Protein AF-A0A1A8U5A4-F1 (afdb_monomer)

Radius of gyration: 14.4 Å; Cα contacts (8 Å, |Δi|>4): 79; chains: 1; bounding box: 33×23×39 Å

InterPro domains:
  IPR000210 BTB/POZ domain [PF00651] (2-45)
  IPR011333 SKP1/BTB/POZ domain superfamily [G3DSA:3.30.710.10] (1-45)
  IPR011333 SKP1/BTB/POZ domain superfamily [SSF54695] (1-45)
  IPR011705 BTB/Kelch-associated [PF07707] (51-99)

Structure (mmCIF, N/CA/C/O backbone):
data_AF-A0A1A8U5A4-F1
#
_entry.id   AF-A0A1A8U5A4-F1
#
loop_
_atom_site.group_PDB
_atom_site.id
_atom_site.type_symbol
_atom_site.label_atom_id
_atom_site.label_alt_id
_atom_site.label_comp_id
_atom_site.label_asym_id
_atom_site.label_entity_id
_atom_site.label_seq_id
_atom_site.pdbx_PDB_ins_code
_atom_site.Cartn_x
_atom_site.Cartn_y
_atom_site.Cartn_z
_atom_site.occupancy
_atom_site.B_iso_or_equiv
_atom_site.auth_seq_id
_atom_site.auth_comp_id
_atom_site.auth_asym_id
_atom_site.auth_atom_id
_atom_site.pdbx_PDB_model_num
ATOM 1 N N . GLN A 1 1 ? 0.790 8.147 14.282 1.00 68.94 1 GLN A N 1
ATOM 2 C CA . GLN A 1 1 ? -0.148 8.724 15.300 1.00 68.94 1 GLN A CA 1
ATOM 3 C C . GLN A 1 1 ? -1.605 8.325 15.055 1.00 68.94 1 GLN A C 1
ATOM 5 O O . GLN A 1 1 ? -2.366 8.219 16.009 1.00 68.94 1 GLN A O 1
ATOM 10 N N . LEU A 1 2 ? -1.963 7.996 13.811 1.00 84.88 2 LEU A N 1
ATOM 11 C CA . LEU A 1 2 ? -3.330 7.709 13.369 1.00 84.88 2 LEU A CA 1
ATOM 12 C C . LEU A 1 2 ? -4.053 6.614 14.167 1.00 84.88 2 LEU A C 1
ATOM 14 O O . LEU A 1 2 ? -5.229 6.763 14.480 1.00 84.88 2 LEU A O 1
ATOM 18 N N . ILE A 1 3 ? -3.357 5.533 14.539 1.00 87.38 3 ILE A N 1
ATOM 19 C CA . ILE A 1 3 ? -3.965 4.457 15.339 1.00 87.38 3 ILE A CA 1
ATOM 20 C C . ILE A 1 3 ? -4.324 4.929 16.753 1.00 87.38 3 ILE A C 1
ATOM 22 O O . ILE A 1 3 ? -5.339 4.509 17.304 1.00 87.38 3 ILE A O 1
ATOM 26 N N . LEU A 1 4 ? -3.524 5.824 17.336 1.00 85.00 4 LEU A N 1
ATOM 27 C CA . LEU A 1 4 ? -3.817 6.396 18.647 1.00 85.00 4 LEU A CA 1
ATOM 28 C C . LEU A 1 4 ? -5.052 7.299 18.564 1.00 85.00 4 LEU A C 1
ATOM 30 O O . LEU A 1 4 ? -5.955 7.179 19.387 1.00 85.00 4 LEU A O 1
ATOM 34 N N . ASP A 1 5 ? -5.129 8.136 17.531 1.00 84.31 5 ASP A N 1
ATOM 35 C CA . ASP A 1 5 ? -6.287 9.000 17.296 1.00 84.31 5 ASP A CA 1
ATOM 36 C C . ASP A 1 5 ? -7.557 8.174 17.048 1.00 84.31 5 ASP A C 1
ATOM 38 O O . ASP A 1 5 ? -8.611 8.479 17.609 1.00 84.31 5 ASP A O 1
ATOM 42 N N . TYR A 1 6 ? -7.455 7.071 16.297 1.00 88.00 6 TYR A N 1
ATOM 43 C CA . TYR A 1 6 ? -8.540 6.103 16.145 1.00 88.00 6 TYR A CA 1
ATOM 44 C C . TYR A 1 6 ? -8.958 5.504 17.494 1.00 88.00 6 TYR A C 1
ATOM 46 O O . TYR A 1 6 ? -10.147 5.457 17.795 1.00 88.00 6 TYR A O 1
ATOM 54 N N . ALA A 1 7 ? -8.008 5.101 18.340 1.00 86.69 7 ALA A N 1
ATOM 55 C CA . ALA A 1 7 ? -8.314 4.537 19.654 1.00 86.69 7 ALA A CA 1
ATOM 56 C C . ALA A 1 7 ? -9.055 5.528 20.574 1.00 86.69 7 ALA A C 1
ATOM 58 O O . ALA A 1 7 ? -9.901 5.109 21.364 1.00 86.69 7 ALA A O 1
ATOM 59 N N . TYR A 1 8 ? -8.774 6.832 20.465 1.00 87.56 8 TYR A N 1
ATOM 60 C CA . TYR A 1 8 ? -9.439 7.869 21.263 1.00 87.56 8 TYR A CA 1
ATOM 61 C C . TYR A 1 8 ? -10.768 8.362 20.677 1.00 87.56 8 TYR A C 1
ATOM 63 O O . TYR A 1 8 ? -11.658 8.745 21.435 1.00 87.56 8 TYR A O 1
ATOM 71 N N . THR A 1 9 ? -10.910 8.388 19.350 1.00 89.12 9 THR A N 1
ATOM 72 C CA . THR A 1 9 ? -12.082 8.972 18.665 1.00 89.12 9 THR A CA 1
ATOM 73 C C . THR A 1 9 ? -13.057 7.934 18.113 1.00 89.12 9 THR A C 1
ATOM 75 O O . THR A 1 9 ? -14.195 8.272 17.795 1.00 89.12 9 THR A O 1
ATOM 78 N N . GLY A 1 10 ? -12.620 6.682 17.976 1.00 86.38 10 GLY A N 1
ATOM 79 C CA . GLY A 1 10 ? -13.366 5.596 17.343 1.00 86.38 10 GLY A CA 1
ATOM 80 C C . GLY A 1 10 ? -13.500 5.723 15.823 1.00 86.38 10 GLY A C 1
ATOM 81 O O . GLY A 1 10 ? -14.265 4.973 15.223 1.00 86.38 10 GLY A O 1
ATOM 82 N N . SER A 1 11 ? -12.807 6.672 15.184 1.00 87.38 11 SER A N 1
ATOM 83 C CA . SER A 1 11 ? -12.925 6.903 13.741 1.00 87.38 11 SER A CA 1
ATOM 84 C C . SER A 1 11 ? -11.606 7.348 13.117 1.00 87.38 11 SER A C 1
ATOM 86 O O . SER A 1 11 ? -10.810 8.043 13.739 1.00 87.38 11 SER A O 1
ATOM 88 N N . VAL A 1 12 ? -11.370 6.943 11.871 1.00 91.75 12 VAL A N 1
ATOM 89 C CA . VAL A 1 12 ? -10.236 7.397 11.061 1.00 91.75 12 VAL A CA 1
ATOM 90 C C . VAL A 1 12 ? -10.651 7.397 9.596 1.00 91.75 12 VAL A C 1
ATOM 92 O O . VAL A 1 12 ? -11.395 6.523 9.154 1.00 91.75 12 VAL A O 1
ATOM 95 N N . THR A 1 13 ? -10.202 8.396 8.840 1.00 91.31 13 THR A N 1
ATOM 96 C CA . THR A 1 13 ? -10.433 8.449 7.392 1.00 91.31 13 THR A CA 1
ATOM 97 C C . THR A 1 13 ? -9.227 7.862 6.677 1.00 91.31 13 THR A C 1
ATOM 99 O O . THR A 1 13 ? -8.117 8.367 6.840 1.00 91.31 13 THR A O 1
ATOM 102 N N . VAL A 1 14 ? -9.445 6.815 5.882 1.00 92.62 14 VAL A N 1
ATOM 103 C CA . VAL A 1 14 ? -8.405 6.226 5.031 1.00 92.62 14 VAL A CA 1
ATOM 104 C C . VAL A 1 14 ? -8.234 7.094 3.783 1.00 92.62 14 VAL A C 1
ATOM 106 O O . VAL A 1 14 ? -9.203 7.357 3.069 1.00 92.62 14 VAL A O 1
ATOM 109 N N . THR A 1 15 ? -7.013 7.549 3.520 1.00 92.88 15 THR A N 1
ATOM 110 C CA . THR A 1 15 ? -6.643 8.379 2.366 1.00 92.88 15 THR A CA 1
ATOM 111 C C . THR A 1 15 ? -5.402 7.817 1.681 1.00 92.88 15 THR A C 1
ATOM 113 O O . THR A 1 15 ? -4.659 7.038 2.267 1.00 92.88 15 THR A O 1
ATOM 116 N N . GLU A 1 16 ? -5.139 8.225 0.439 1.00 89.25 16 GLU A N 1
ATOM 117 C CA . GLU A 1 16 ? -3.950 7.776 -0.307 1.00 89.25 16 GLU A CA 1
ATOM 118 C C . GLU A 1 16 ? -2.634 8.158 0.392 1.00 89.25 16 GLU A C 1
ATOM 120 O O . GLU A 1 16 ? -1.661 7.415 0.309 1.00 89.25 16 GLU A O 1
ATOM 125 N N . ASP A 1 17 ? -2.625 9.269 1.132 1.00 90.06 17 ASP A N 1
ATOM 126 C CA . ASP A 1 17 ? -1.442 9.744 1.856 1.00 90.06 17 ASP A CA 1
ATOM 127 C C . ASP A 1 17 ? -1.160 8.940 3.129 1.00 90.06 17 ASP A C 1
ATOM 129 O O . ASP A 1 17 ? -0.013 8.844 3.558 1.00 90.06 17 ASP A O 1
ATOM 133 N N . ASN A 1 18 ? -2.199 8.382 3.759 1.00 92.06 18 ASN A N 1
ATOM 134 C CA . ASN A 1 18 ? -2.079 7.732 5.063 1.00 92.06 18 ASN A CA 1
ATOM 135 C C . ASN A 1 18 ? -2.252 6.211 5.025 1.00 92.06 18 ASN A C 1
ATOM 137 O O . ASN A 1 18 ? -1.949 5.548 6.014 1.00 92.06 18 ASN A O 1
ATOM 141 N N . VAL A 1 19 ? -2.714 5.653 3.903 1.00 93.69 19 VAL A N 1
ATOM 142 C CA . VAL A 1 19 ? -3.117 4.246 3.800 1.00 93.69 19 VAL A CA 1
ATOM 143 C C . VAL A 1 19 ? -1.997 3.274 4.155 1.00 93.69 19 VAL A C 1
ATOM 145 O O . VAL A 1 19 ? -2.280 2.265 4.788 1.00 93.69 19 VAL A O 1
ATOM 148 N N . MET A 1 20 ? -0.740 3.569 3.807 1.00 91.06 20 MET A N 1
ATOM 149 C CA . MET A 1 20 ? 0.391 2.686 4.121 1.00 91.06 20 MET A CA 1
ATOM 150 C C . MET A 1 20 ? 0.702 2.671 5.625 1.00 91.06 20 MET A C 1
ATOM 152 O O . MET A 1 20 ? 0.642 1.605 6.231 1.00 91.06 20 MET A O 1
ATOM 156 N N . GLU A 1 21 ? 0.925 3.837 6.253 1.00 92.19 21 GLU A N 1
ATOM 157 C CA . GLU A 1 21 ? 1.154 3.932 7.714 1.00 92.19 21 GLU A CA 1
ATOM 158 C C . GLU A 1 21 ? -0.037 3.351 8.492 1.00 92.19 21 GLU A C 1
ATOM 160 O O . 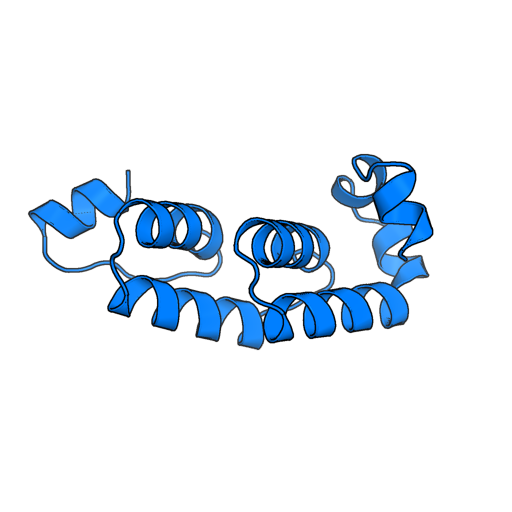GLU A 1 21 ? 0.124 2.649 9.494 1.00 92.19 21 GLU A O 1
ATOM 165 N N . LEU A 1 22 ? -1.256 3.636 8.025 1.00 94.06 22 LEU A N 1
ATOM 166 C CA . LEU A 1 22 ? -2.474 3.177 8.671 1.00 94.06 22 LEU A CA 1
ATOM 167 C C . LEU A 1 22 ? -2.654 1.664 8.537 1.00 94.06 22 LEU A C 1
ATOM 169 O O . LEU A 1 22 ? -3.080 1.036 9.501 1.00 94.06 22 LEU A O 1
ATOM 173 N N . PHE A 1 23 ? -2.325 1.079 7.384 1.00 93.56 23 PHE A N 1
ATOM 174 C CA . PHE A 1 23 ? -2.352 -0.367 7.180 1.00 93.56 23 PHE A CA 1
ATOM 175 C C . PHE A 1 23 ? -1.365 -1.074 8.107 1.00 93.56 23 PHE A C 1
ATOM 177 O O . PHE A 1 23 ? -1.768 -1.968 8.843 1.00 93.56 23 PHE A O 1
ATOM 184 N N . GLU A 1 24 ? -0.102 -0.640 8.129 1.00 92.12 24 GLU A N 1
ATOM 185 C CA . GLU A 1 24 ? 0.931 -1.246 8.979 1.00 92.12 24 GLU A CA 1
ATOM 186 C C . GLU A 1 24 ? 0.552 -1.185 10.460 1.00 92.12 24 GLU A C 1
ATOM 188 O O . GLU A 1 24 ? 0.676 -2.172 11.191 1.00 92.12 24 GLU A O 1
ATOM 193 N N . GLY A 1 25 ? 0.038 -0.033 10.902 1.00 93.19 25 GLY A N 1
ATOM 194 C CA . GLY A 1 25 ? -0.474 0.134 12.253 1.00 93.19 25 GLY A CA 1
ATOM 195 C C . GLY A 1 25 ? -1.687 -0.758 12.527 1.00 93.19 25 GLY A C 1
ATOM 196 O O . GLY A 1 25 ? -1.730 -1.443 13.545 1.00 93.19 25 GLY A O 1
ATOM 197 N N . ALA A 1 26 ? -2.673 -0.782 11.633 1.00 93.31 26 ALA A N 1
ATOM 198 C CA . ALA A 1 26 ? -3.884 -1.573 11.820 1.00 93.31 26 ALA A CA 1
ATOM 199 C C . ALA A 1 26 ? -3.588 -3.078 11.861 1.00 93.31 26 ALA A C 1
ATOM 201 O O . ALA A 1 26 ? -4.149 -3.768 12.709 1.00 93.31 26 ALA A O 1
ATOM 202 N N . GLU A 1 27 ? -2.669 -3.565 11.025 1.00 92.88 27 GLU A N 1
ATOM 203 C CA . GLU A 1 27 ? -2.163 -4.940 11.071 1.00 92.88 27 GLU A CA 1
ATOM 204 C C . GLU A 1 27 ? -1.471 -5.232 12.406 1.00 92.88 27 GLU A C 1
ATOM 206 O O . GLU A 1 27 ? -1.800 -6.212 13.074 1.00 92.88 27 GLU A O 1
ATOM 211 N N . LEU A 1 28 ? -0.564 -4.351 12.847 1.00 92.25 28 LEU A N 1
ATOM 212 C CA . LEU A 1 28 ? 0.173 -4.517 14.104 1.00 92.25 28 LEU A CA 1
ATOM 213 C C . LEU A 1 28 ? -0.756 -4.595 15.326 1.00 92.25 28 LEU A C 1
ATOM 215 O O . LEU A 1 28 ? -0.515 -5.380 16.242 1.00 92.25 28 LEU A O 1
ATOM 219 N N . PHE A 1 29 ? -1.808 -3.776 15.352 1.00 91.06 29 PHE A N 1
ATOM 220 C CA . PHE A 1 29 ? -2.772 -3.718 16.454 1.00 91.06 29 PHE A CA 1
ATOM 221 C C . PHE A 1 29 ? -4.003 -4.620 16.246 1.00 91.06 29 PHE A C 1
ATOM 223 O O . PHE A 1 29 ? -4.872 -4.669 17.116 1.00 91.06 29 PHE A O 1
ATOM 230 N N . GLY A 1 30 ? -4.088 -5.345 15.126 1.00 91.62 30 GLY A N 1
ATOM 231 C CA . GLY A 1 30 ? -5.168 -6.289 14.829 1.00 91.62 30 GLY A CA 1
ATOM 232 C C . GLY A 1 30 ? -6.536 -5.654 14.547 1.00 91.62 30 GLY A C 1
ATOM 233 O O . GLY A 1 30 ? -7.564 -6.285 14.799 1.00 91.62 30 GLY A O 1
ATOM 234 N N . ILE A 1 31 ? -6.585 -4.422 14.031 1.00 93.25 31 ILE A N 1
ATOM 235 C CA . ILE A 1 31 ? -7.830 -3.675 13.783 1.00 93.25 31 ILE A CA 1
ATOM 236 C C . ILE A 1 31 ? -8.377 -4.000 12.386 1.00 93.25 31 ILE A C 1
ATOM 238 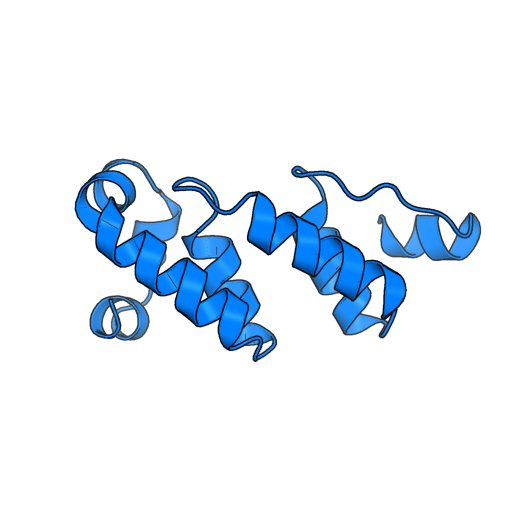O O . ILE A 1 31 ? -8.195 -3.249 11.427 1.00 93.25 31 ILE A O 1
ATOM 242 N N . GLN A 1 32 ? -9.067 -5.135 12.281 1.00 92.50 32 GLN A N 1
ATOM 243 C CA . GLN A 1 32 ? -9.459 -5.739 11.001 1.00 92.50 32 GLN A CA 1
ATOM 244 C C . GLN A 1 32 ? -10.306 -4.832 10.095 1.00 92.50 32 GLN A C 1
ATOM 246 O O . GLN A 1 32 ? -10.080 -4.802 8.889 1.00 92.50 32 GLN A O 1
ATOM 251 N N . ASP A 1 33 ? -11.230 -4.043 10.644 1.00 91.44 33 ASP A N 1
ATOM 252 C CA . ASP A 1 33 ? -12.078 -3.157 9.830 1.00 91.44 33 ASP A CA 1
ATOM 253 C C . ASP A 1 33 ? -11.257 -2.097 9.069 1.00 91.44 33 ASP A C 1
ATOM 255 O O . ASP A 1 33 ? -11.539 -1.775 7.909 1.00 91.44 33 ASP A O 1
ATOM 259 N N . ILE A 1 34 ? -10.195 -1.585 9.702 1.00 94.00 34 ILE A N 1
ATOM 260 C CA . ILE A 1 34 ? -9.272 -0.631 9.079 1.00 94.00 34 ILE A CA 1
ATOM 261 C C . ILE A 1 34 ? -8.391 -1.349 8.061 1.00 94.00 34 ILE A C 1
ATOM 263 O O . ILE A 1 34 ? -8.235 -0.849 6.950 1.00 94.00 34 ILE A O 1
ATOM 267 N N . VAL A 1 35 ? -7.869 -2.532 8.402 1.00 94.44 35 VAL A N 1
ATOM 268 C CA . VAL A 1 35 ? -7.067 -3.360 7.485 1.00 94.44 35 VAL A CA 1
ATOM 269 C C . VAL A 1 35 ? -7.810 -3.586 6.174 1.00 94.44 35 VAL A C 1
ATOM 271 O O . VAL A 1 35 ? -7.265 -3.306 5.109 1.00 94.44 35 VAL A O 1
ATOM 274 N N . GLN A 1 36 ? -9.068 -4.031 6.233 1.00 93.75 36 GLN A N 1
ATOM 275 C CA . GLN A 1 36 ? -9.865 -4.307 5.035 1.00 93.75 36 GLN A CA 1
ATOM 276 C C . GLN A 1 36 ? -10.117 -3.041 4.208 1.00 93.75 36 GLN A C 1
ATOM 278 O O . GLN A 1 36 ? -10.028 -3.062 2.978 1.00 93.75 36 GLN A O 1
ATOM 283 N N . SER A 1 37 ? -10.372 -1.917 4.880 1.00 94.00 37 SER A N 1
ATOM 284 C CA . SER A 1 37 ? -10.562 -0.622 4.222 1.00 94.00 37 SER A CA 1
ATOM 285 C C . SER A 1 37 ? -9.288 -0.155 3.508 1.00 94.00 37 SER A C 1
ATOM 287 O O . SER A 1 37 ? -9.338 0.252 2.345 1.00 94.00 37 SER A O 1
ATOM 289 N N . CYS A 1 38 ? -8.135 -0.265 4.171 1.00 94.81 38 CYS A N 1
ATOM 290 C CA . CYS A 1 38 ? -6.834 0.050 3.593 1.00 94.81 38 CYS A CA 1
ATOM 291 C C . CYS A 1 38 ? -6.495 -0.889 2.430 1.00 94.81 38 CYS A C 1
ATOM 293 O O . CYS A 1 38 ? -6.133 -0.413 1.357 1.00 94.81 38 CYS A O 1
ATOM 295 N N . TYR A 1 39 ? -6.683 -2.201 2.597 1.00 93.50 39 TYR A N 1
ATOM 296 C CA . TYR A 1 39 ? -6.445 -3.206 1.559 1.00 93.50 39 TYR A CA 1
ATOM 297 C C . TYR A 1 39 ? -7.234 -2.904 0.278 1.00 93.50 39 TYR A C 1
ATOM 299 O O . TYR A 1 39 ? -6.672 -2.890 -0.819 1.00 93.50 39 TYR A O 1
ATOM 307 N N . SER A 1 40 ? -8.525 -2.578 0.412 1.00 94.25 40 SER A N 1
ATOM 308 C CA . SER A 1 40 ? -9.367 -2.198 -0.726 1.00 94.25 40 SER A CA 1
ATOM 309 C C . SER A 1 40 ? -8.855 -0.940 -1.433 1.00 94.25 40 SER A C 1
ATOM 311 O O . SER A 1 40 ? -8.864 -0.886 -2.664 1.00 94.25 40 SER A O 1
ATOM 313 N N . LEU A 1 41 ? -8.410 0.073 -0.682 1.00 94.25 41 LEU A N 1
ATOM 314 C CA . LEU A 1 41 ? -7.877 1.299 -1.273 1.00 94.25 41 LEU A CA 1
ATOM 315 C C . LEU A 1 41 ? -6.548 1.035 -1.998 1.00 94.25 41 LEU A C 1
ATOM 317 O O . LEU A 1 41 ? -6.375 1.509 -3.119 1.00 94.25 41 LEU A O 1
ATOM 321 N N . LEU A 1 42 ? -5.645 0.246 -1.403 1.00 94.62 42 LEU A N 1
ATOM 322 C CA . LEU A 1 42 ? -4.361 -0.134 -2.007 1.00 94.62 42 LEU A CA 1
ATOM 323 C C . LEU A 1 42 ? -4.563 -0.880 -3.331 1.00 94.62 42 LEU A C 1
ATOM 325 O O . LEU A 1 42 ? -3.910 -0.557 -4.321 1.00 94.62 42 LEU A O 1
ATOM 329 N N . LEU A 1 43 ? -5.518 -1.815 -3.382 1.00 92.06 43 LEU A N 1
ATOM 330 C CA . LEU A 1 43 ? -5.891 -2.499 -4.622 1.00 92.06 43 LEU A CA 1
ATOM 331 C C . LEU A 1 43 ? -6.441 -1.536 -5.680 1.00 92.06 43 LEU A C 1
ATOM 333 O O . LEU A 1 43 ? -6.085 -1.637 -6.853 1.00 92.06 43 LEU A O 1
ATOM 337 N N . GLN A 1 44 ? -7.323 -0.616 -5.286 1.00 92.88 44 GLN A N 1
ATOM 338 C CA . GLN A 1 44 ? -7.977 0.309 -6.214 1.00 92.88 44 GLN A CA 1
ATOM 339 C C . GLN A 1 44 ? -7.025 1.391 -6.747 1.00 92.88 44 GLN A C 1
ATOM 341 O O . GLN A 1 44 ? -7.225 1.901 -7.850 1.00 92.88 44 GLN A O 1
ATOM 346 N N . LYS A 1 45 ? -6.019 1.774 -5.957 1.00 92.31 45 LYS A N 1
ATOM 347 C CA . LYS A 1 45 ? -5.115 2.901 -6.230 1.00 92.31 45 LYS A CA 1
ATOM 348 C C . LYS A 1 45 ? -3.700 2.473 -6.611 1.00 92.31 45 LYS A C 1
ATOM 350 O O . LYS A 1 45 ? -2.794 3.306 -6.607 1.00 92.31 45 LYS A O 1
ATOM 355 N N . LEU A 1 46 ? -3.507 1.205 -6.968 1.00 92.69 46 LEU A N 1
ATOM 356 C CA . LEU A 1 46 ? -2.243 0.708 -7.500 1.00 92.69 46 LEU A CA 1
ATOM 357 C C . LEU A 1 46 ? -1.835 1.500 -8.755 1.00 92.69 46 LEU A C 1
ATOM 359 O O . LEU A 1 46 ? -2.590 1.599 -9.721 1.00 92.69 46 LEU A O 1
ATOM 363 N N . CYS A 1 47 ? -0.636 2.073 -8.734 1.00 90.44 47 CYS A N 1
ATOM 364 C CA . CYS A 1 47 ? -0.063 2.848 -9.828 1.00 90.44 47 CYS A CA 1
ATOM 365 C C . CYS A 1 47 ? 1.471 2.768 -9.827 1.00 90.44 47 CYS A C 1
ATOM 367 O O . CYS A 1 47 ? 2.095 2.268 -8.891 1.00 90.44 47 CYS A O 1
ATOM 369 N N . SER A 1 48 ? 2.112 3.324 -10.857 1.00 86.88 48 SER A N 1
ATOM 370 C CA . SER A 1 48 ? 3.576 3.290 -11.011 1.00 86.88 48 SER A CA 1
ATOM 371 C C . SER A 1 48 ? 4.347 3.945 -9.861 1.00 86.88 48 SER A C 1
ATOM 373 O O . SER A 1 48 ? 5.496 3.591 -9.623 1.00 86.88 48 SER A O 1
ATOM 375 N N . ARG A 1 49 ? 3.724 4.868 -9.117 1.00 86.25 49 ARG A N 1
ATOM 376 C CA . ARG A 1 49 ? 4.363 5.558 -7.986 1.00 86.25 49 ARG A CA 1
ATOM 377 C C . ARG A 1 49 ? 4.361 4.756 -6.691 1.00 86.25 49 ARG A C 1
ATOM 379 O O . ARG A 1 49 ? 5.233 4.986 -5.871 1.00 86.25 49 ARG A O 1
ATOM 386 N N . ASN A 1 50 ? 3.382 3.873 -6.493 1.00 90.44 50 ASN A N 1
ATOM 387 C CA . ASN A 1 50 ? 3.201 3.146 -5.232 1.00 90.44 50 ASN A CA 1
ATOM 388 C C . ASN A 1 50 ? 3.335 1.623 -5.375 1.00 90.44 50 ASN A C 1
ATOM 390 O O . ASN A 1 50 ? 3.374 0.932 -4.364 1.00 90.44 50 ASN A O 1
ATOM 394 N N . CYS A 1 51 ? 3.431 1.088 -6.596 1.00 92.75 51 CYS A N 1
ATOM 395 C CA . CYS A 1 51 ? 3.473 -0.354 -6.843 1.00 92.75 51 CYS A CA 1
ATOM 396 C C . CYS A 1 51 ? 4.614 -1.086 -6.118 1.00 92.75 51 CYS A C 1
ATOM 398 O O . CYS A 1 51 ? 4.365 -2.155 -5.572 1.00 92.75 51 CYS A O 1
ATOM 400 N N . ILE A 1 52 ? 5.819 -0.506 -6.039 1.00 92.19 52 ILE A N 1
ATOM 401 C CA . ILE A 1 52 ? 6.959 -1.114 -5.329 1.00 92.19 52 ILE A CA 1
ATOM 402 C C . ILE A 1 52 ? 6.692 -1.171 -3.823 1.00 92.19 52 ILE A C 1
ATOM 404 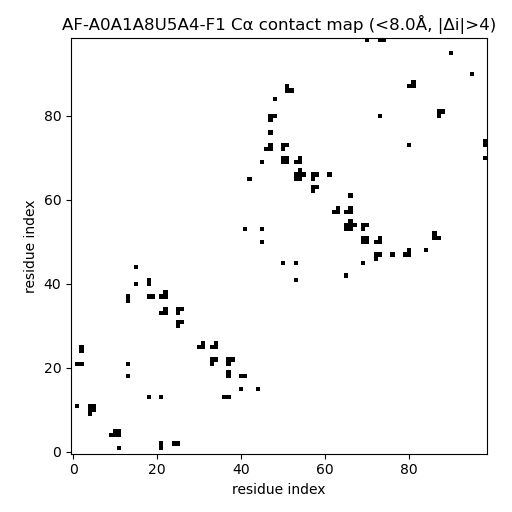O O . ILE A 1 52 ? 6.812 -2.234 -3.216 1.00 92.19 52 ILE A O 1
ATOM 408 N N . SER A 1 53 ? 6.300 -0.045 -3.222 1.00 91.69 53 SER A N 1
ATOM 409 C CA . SER A 1 53 ? 5.929 0.013 -1.804 1.00 91.69 53 SER A CA 1
ATOM 410 C C . SER A 1 53 ? 4.790 -0.953 -1.464 1.00 91.69 53 SER A C 1
ATOM 412 O O . SER A 1 53 ? 4.882 -1.692 -0.487 1.00 91.69 53 SER A O 1
ATOM 414 N N . ILE A 1 54 ? 3.749 -1.014 -2.301 1.00 93.50 54 ILE A N 1
ATOM 415 C CA . ILE A 1 54 ? 2.622 -1.941 -2.129 1.00 93.50 54 ILE A CA 1
ATOM 416 C C . ILE A 1 54 ? 3.080 -3.395 -2.238 1.00 93.50 54 ILE A C 1
ATOM 418 O O . ILE A 1 54 ? 2.649 -4.222 -1.441 1.00 93.50 54 ILE A O 1
ATOM 422 N N . TRP A 1 55 ? 3.953 -3.714 -3.194 1.00 93.69 55 TRP A N 1
ATOM 423 C CA . TRP A 1 55 ? 4.498 -5.058 -3.351 1.00 93.69 55 TRP A CA 1
ATOM 424 C C . TRP A 1 55 ? 5.297 -5.497 -2.119 1.00 93.69 55 TRP A C 1
ATOM 426 O O . TRP A 1 55 ? 5.018 -6.564 -1.576 1.00 93.69 55 TRP A O 1
ATOM 436 N N . LYS A 1 56 ? 6.205 -4.647 -1.619 1.00 91.31 56 LYS A N 1
ATOM 437 C CA . LYS A 1 56 ? 6.990 -4.910 -0.398 1.00 91.31 56 LYS A CA 1
ATOM 438 C C . LYS A 1 56 ? 6.102 -5.110 0.826 1.00 91.31 56 LYS A C 1
ATOM 440 O O . LYS A 1 56 ? 6.306 -6.037 1.603 1.00 91.31 56 LYS A O 1
ATOM 445 N N . LEU A 1 57 ? 5.095 -4.255 0.989 1.00 92.12 57 LEU A N 1
ATOM 446 C CA . LEU A 1 57 ? 4.137 -4.355 2.085 1.00 92.12 57 LEU A CA 1
ATOM 447 C C . LEU A 1 57 ? 3.320 -5.652 1.976 1.00 92.12 57 LEU A C 1
ATOM 449 O O . LEU A 1 57 ? 3.175 -6.386 2.950 1.00 92.12 57 LEU A O 1
ATOM 453 N N . ALA A 1 58 ? 2.838 -5.996 0.784 1.00 92.38 58 ALA A N 1
ATOM 454 C CA . ALA A 1 58 ? 2.097 -7.232 0.568 1.00 92.38 58 ALA A CA 1
ATOM 455 C C . ALA A 1 58 ? 2.956 -8.487 0.805 1.00 92.38 58 ALA A C 1
ATOM 457 O O . ALA A 1 58 ? 2.448 -9.482 1.321 1.00 92.38 58 ALA A O 1
ATOM 458 N N . GLU A 1 59 ? 4.249 -8.440 0.478 1.00 90.94 59 GLU A N 1
ATOM 459 C CA . GLU A 1 59 ? 5.218 -9.486 0.809 1.00 90.94 59 GLU A CA 1
ATOM 460 C C . GLU A 1 59 ? 5.418 -9.610 2.328 1.00 90.94 59 GLU A C 1
ATOM 462 O O . GLU A 1 59 ? 5.284 -10.704 2.874 1.00 90.94 59 GLU A O 1
ATOM 467 N N . GLN A 1 60 ? 5.631 -8.491 3.029 1.00 91.00 60 GLN A N 1
ATOM 468 C CA . GLN A 1 60 ? 5.838 -8.451 4.482 1.00 91.00 60 GLN A CA 1
ATOM 469 C C . GLN A 1 60 ? 4.670 -9.061 5.271 1.00 91.00 60 GLN A C 1
ATOM 471 O O . GLN A 1 60 ? 4.889 -9.789 6.241 1.00 91.00 60 GLN A O 1
ATOM 476 N N . TYR A 1 61 ? 3.434 -8.778 4.859 1.00 90.38 61 TYR A N 1
ATOM 477 C CA . TYR A 1 61 ? 2.225 -9.240 5.549 1.00 90.38 61 TYR A CA 1
ATOM 478 C C . TYR A 1 61 ? 1.568 -10.473 4.893 1.00 90.38 61 TYR A C 1
ATOM 480 O O . TYR A 1 61 ? 0.510 -10.913 5.332 1.00 90.38 61 TYR A O 1
ATOM 488 N N . ASN A 1 62 ? 2.203 -11.084 3.884 1.00 90.56 62 ASN A N 1
ATOM 489 C CA . ASN A 1 62 ? 1.725 -12.279 3.168 1.00 90.56 62 ASN A CA 1
ATOM 490 C C . ASN A 1 62 ? 0.361 -12.128 2.452 1.00 90.56 62 ASN A C 1
ATOM 492 O O . ASN A 1 62 ? -0.389 -13.098 2.310 1.00 90.56 62 ASN A O 1
ATOM 496 N N . TYR A 1 63 ? 0.052 -10.940 1.929 1.00 92.00 63 TYR A N 1
ATOM 497 C CA . TYR A 1 63 ? -1.131 -10.703 1.094 1.00 92.00 63 TYR A CA 1
ATOM 498 C C . TYR A 1 63 ? -0.847 -11.050 -0.372 1.00 92.00 63 TYR A C 1
ATOM 500 O O . TYR A 1 63 ? -0.532 -10.186 -1.191 1.00 92.00 63 TYR A O 1
ATOM 508 N N . THR A 1 64 ? -0.971 -12.333 -0.715 1.00 91.62 64 THR A N 1
ATOM 509 C CA . THR A 1 64 ? -0.574 -12.874 -2.028 1.00 91.62 64 THR A CA 1
ATOM 510 C C . THR A 1 64 ? -1.275 -12.213 -3.213 1.00 91.62 64 THR A C 1
ATOM 512 O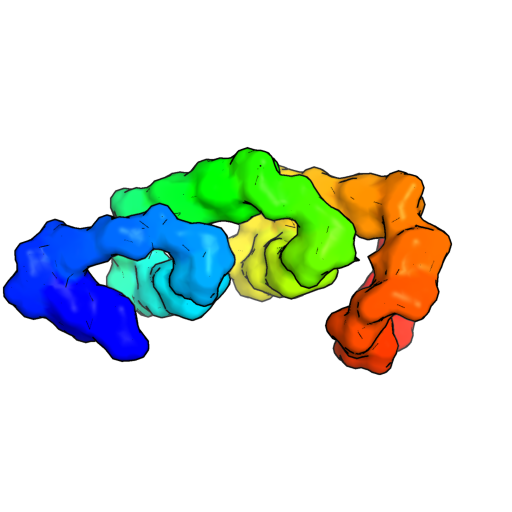 O . THR A 1 64 ? -0.611 -11.868 -4.181 1.00 91.62 64 THR A O 1
ATOM 515 N N . GLU A 1 65 ? -2.584 -11.962 -3.142 1.00 92.75 65 GLU A N 1
ATOM 516 C CA . GLU A 1 65 ? -3.318 -11.324 -4.245 1.00 92.75 65 GLU A CA 1
ATOM 517 C C . GLU A 1 65 ? -2.806 -9.902 -4.533 1.00 92.75 65 GLU A C 1
ATOM 519 O O . GLU A 1 65 ? -2.580 -9.540 -5.690 1.00 92.75 65 GLU A O 1
ATOM 524 N N . LEU A 1 66 ? -2.612 -9.095 -3.485 1.00 92.81 66 LEU A N 1
ATOM 525 C CA . LEU A 1 66 ? -2.099 -7.732 -3.616 1.00 92.81 66 LEU A CA 1
ATOM 526 C C . LEU A 1 66 ? -0.653 -7.735 -4.115 1.00 92.81 66 LEU A C 1
ATOM 528 O O . LEU A 1 66 ? -0.318 -6.954 -5.005 1.00 92.81 66 LEU A O 1
ATOM 532 N N . ARG A 1 67 ? 0.171 -8.654 -3.598 1.00 94.56 67 ARG A N 1
ATOM 533 C CA . ARG A 1 67 ? 1.551 -8.856 -4.043 1.00 94.56 67 ARG A CA 1
ATOM 534 C C . ARG A 1 67 ? 1.594 -9.189 -5.529 1.00 94.56 67 ARG A C 1
ATOM 536 O O . ARG A 1 67 ? 2.294 -8.514 -6.272 1.00 94.56 67 ARG A O 1
ATOM 543 N N . ASP A 1 68 ? 0.833 -10.184 -5.971 1.00 93.81 68 ASP A N 1
ATOM 544 C CA . ASP A 1 68 ? 0.869 -10.667 -7.352 1.00 93.81 68 ASP A CA 1
ATOM 545 C C . ASP A 1 68 ? 0.350 -9.596 -8.326 1.00 93.81 68 ASP A C 1
ATOM 547 O O . ASP A 1 68 ? 0.925 -9.393 -9.394 1.00 93.81 68 ASP A O 1
ATOM 551 N N . LYS A 1 69 ? -0.688 -8.839 -7.943 1.00 94.19 69 LYS A N 1
ATOM 552 C CA . LYS A 1 69 ? -1.175 -7.693 -8.730 1.00 94.19 69 LYS A CA 1
ATOM 553 C C . LYS A 1 69 ? -0.140 -6.576 -8.833 1.00 94.19 69 LYS A C 1
ATOM 555 O O . LYS A 1 69 ? 0.082 -6.062 -9.929 1.00 94.19 69 LYS A O 1
ATOM 560 N N . ALA A 1 70 ? 0.485 -6.201 -7.718 1.00 93.94 70 ALA A N 1
ATOM 561 C CA . ALA A 1 70 ? 1.528 -5.181 -7.706 1.00 93.94 70 ALA A CA 1
ATOM 562 C C . ALA A 1 70 ? 2.740 -5.619 -8.535 1.00 93.94 70 ALA A C 1
ATOM 564 O O . ALA A 1 70 ? 3.248 -4.844 -9.339 1.00 93.94 70 ALA A O 1
ATOM 565 N N . PHE A 1 71 ? 3.129 -6.886 -8.416 1.00 93.38 71 PHE A N 1
ATOM 566 C CA . PHE A 1 71 ? 4.213 -7.487 -9.176 1.00 93.38 71 PHE A CA 1
ATOM 567 C C . PHE A 1 71 ? 3.944 -7.490 -10.686 1.00 93.38 71 PHE A C 1
ATOM 569 O O . PHE A 1 71 ? 4.747 -6.971 -11.456 1.00 93.38 71 PHE A O 1
ATOM 576 N N . LEU A 1 72 ? 2.772 -7.961 -11.123 1.00 93.69 72 LEU A N 1
ATOM 577 C CA . LEU A 1 72 ? 2.376 -7.909 -12.535 1.00 93.69 72 LEU A CA 1
ATOM 578 C C . LEU A 1 72 ? 2.353 -6.476 -13.083 1.00 93.69 72 LEU A C 1
ATOM 580 O O . LEU A 1 72 ? 2.757 -6.245 -14.223 1.00 93.69 72 LEU A O 1
ATOM 584 N N . TYR A 1 73 ? 1.904 -5.511 -12.277 1.00 93.81 73 TYR A N 1
ATOM 585 C CA . TYR A 1 73 ? 1.932 -4.100 -12.654 1.00 93.81 73 TYR A CA 1
ATOM 586 C C . TYR A 1 73 ? 3.370 -3.601 -12.841 1.00 93.81 73 TYR A C 1
ATOM 588 O O . TYR A 1 73 ? 3.655 -2.921 -13.827 1.00 93.81 73 TYR A O 1
ATOM 596 N N . MET A 1 74 ? 4.277 -3.954 -11.922 1.00 91.88 74 MET A N 1
ATOM 597 C CA . MET A 1 74 ? 5.694 -3.601 -12.027 1.00 91.88 74 MET A CA 1
ATOM 598 C C . MET A 1 74 ? 6.321 -4.158 -13.302 1.00 91.88 74 MET A C 1
ATOM 600 O O . MET A 1 74 ? 7.007 -3.415 -13.993 1.00 91.88 74 MET A O 1
ATOM 604 N N . LEU A 1 75 ? 6.033 -5.414 -13.656 1.00 91.44 75 LEU A N 1
ATOM 605 C CA . LEU A 1 75 ? 6.527 -6.024 -14.893 1.00 91.44 75 LEU A CA 1
ATOM 606 C C . LEU A 1 75 ? 6.019 -5.305 -16.143 1.00 91.44 75 LEU A C 1
ATOM 608 O 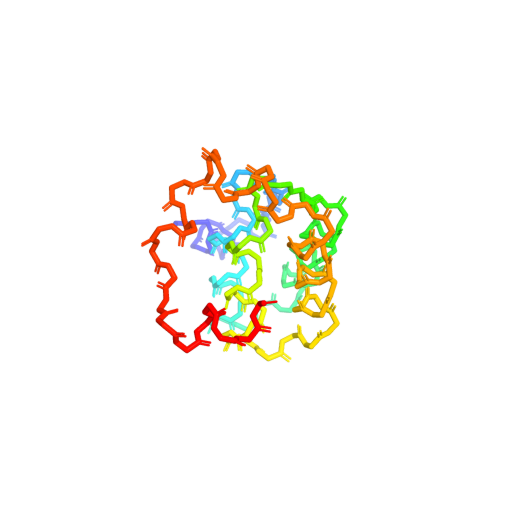O . LEU A 1 75 ? 6.786 -5.023 -17.060 1.00 91.44 75 LEU A O 1
ATOM 612 N N . TYR A 1 76 ? 4.724 -4.987 -16.184 1.00 93.00 76 TYR A N 1
ATOM 613 C CA . TYR A 1 76 ? 4.119 -4.337 -17.347 1.00 93.00 76 TYR A CA 1
ATOM 614 C C . TYR A 1 76 ? 4.637 -2.906 -17.562 1.00 93.00 76 TYR A C 1
ATOM 616 O O . TYR A 1 76 ? 4.698 -2.430 -18.693 1.00 93.00 76 TYR A O 1
ATOM 624 N N . HIS A 1 77 ? 5.028 -2.229 -16.481 1.00 90.44 77 HIS A N 1
ATOM 625 C CA . HIS A 1 77 ? 5.523 -0.851 -16.485 1.00 90.44 77 HIS A CA 1
ATOM 626 C C . HIS A 1 77 ? 7.005 -0.748 -16.099 1.00 90.44 77 HIS A C 1
ATOM 628 O O . HIS A 1 77 ? 7.444 0.295 -15.613 1.00 90.44 77 HIS A O 1
ATOM 634 N N . PHE A 1 78 ? 7.776 -1.820 -16.297 1.00 89.06 78 PHE A N 1
ATOM 635 C CA . PHE A 1 78 ? 9.136 -1.931 -15.770 1.00 89.06 78 PHE A CA 1
ATOM 636 C C . PHE A 1 78 ? 10.0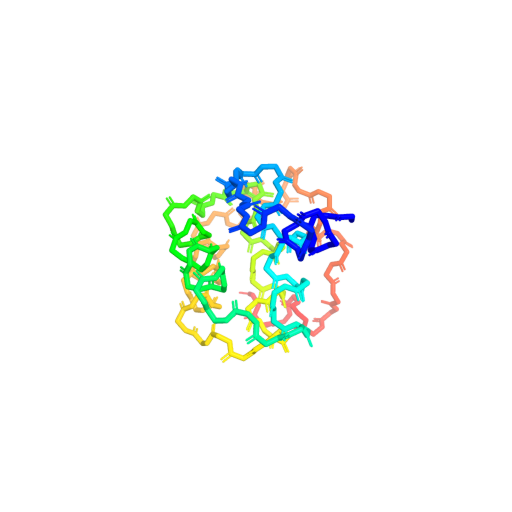45 -0.791 -16.234 1.00 89.06 78 PHE A C 1
ATOM 638 O O . PHE A 1 78 ? 10.702 -0.167 -15.407 1.00 89.06 78 PHE A O 1
ATOM 645 N N . GLU A 1 79 ? 10.052 -0.477 -17.533 1.00 88.56 79 GLU A N 1
ATOM 646 C CA . GLU A 1 79 ? 10.904 0.581 -18.096 1.00 88.56 79 GLU A CA 1
ATOM 647 C C . GLU A 1 79 ? 10.602 1.955 -17.479 1.00 88.56 79 GLU A C 1
ATOM 649 O O . GLU A 1 79 ? 11.521 2.687 -17.102 1.00 88.56 79 GLU A O 1
ATOM 654 N N . ASP A 1 80 ? 9.318 2.278 -17.305 1.00 88.06 80 ASP A N 1
ATOM 655 C CA . ASP A 1 80 ? 8.882 3.526 -16.675 1.00 88.06 80 ASP A CA 1
ATOM 656 C C . ASP A 1 80 ? 9.300 3.566 -15.197 1.00 88.06 80 ASP A C 1
ATOM 658 O O . ASP A 1 80 ? 9.839 4.558 -14.703 1.00 88.06 80 ASP A O 1
ATOM 662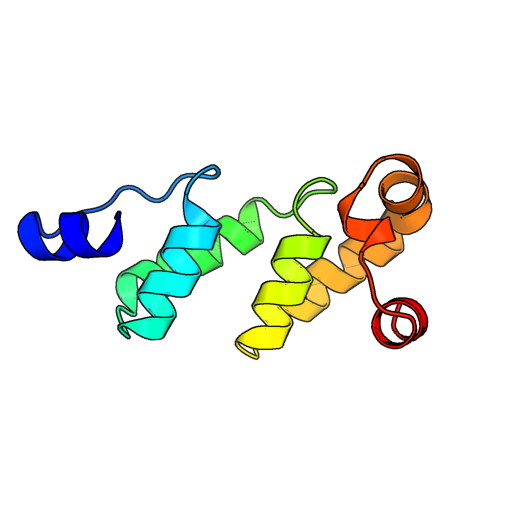 N N . ILE A 1 81 ? 9.071 2.474 -14.468 1.00 88.62 81 ILE A N 1
ATOM 663 C CA . ILE A 1 81 ? 9.369 2.391 -13.036 1.00 88.62 81 ILE A CA 1
ATOM 664 C C . ILE A 1 81 ? 10.881 2.456 -12.795 1.00 88.62 81 ILE A C 1
ATOM 666 O O . ILE A 1 81 ? 11.321 3.209 -11.925 1.00 88.62 81 ILE A O 1
ATOM 670 N N . ALA A 1 82 ? 11.676 1.744 -13.593 1.00 87.31 82 ALA A N 1
ATOM 671 C CA . ALA A 1 82 ? 13.132 1.751 -13.511 1.00 87.31 82 A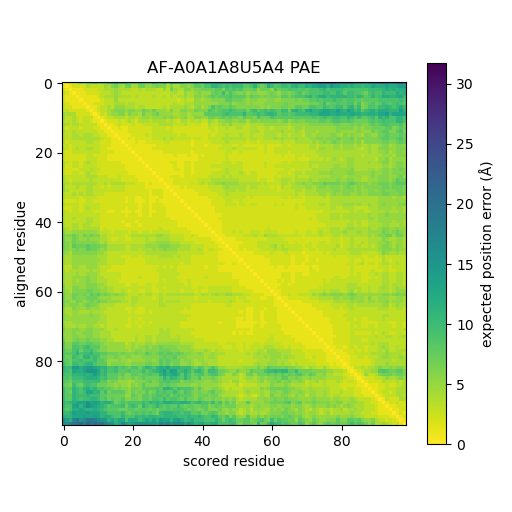LA A CA 1
ATOM 672 C C . ALA A 1 82 ? 13.733 3.129 -13.842 1.00 87.31 82 ALA A C 1
ATOM 674 O O . ALA A 1 82 ? 14.768 3.499 -13.286 1.00 87.31 82 ALA A O 1
ATOM 675 N N . GLY A 1 83 ? 13.089 3.906 -14.721 1.00 84.81 83 GLY A N 1
ATOM 676 C CA . GLY A 1 83 ? 13.544 5.244 -15.104 1.00 84.81 83 GLY A CA 1
ATOM 677 C C . GLY A 1 83 ? 13.201 6.354 -14.104 1.00 84.81 83 GLY A C 1
ATOM 678 O O . GLY A 1 83 ? 13.960 7.318 -13.983 1.00 84.81 83 GLY A O 1
ATOM 679 N N . TYR A 1 84 ? 12.074 6.245 -13.391 1.00 82.00 84 TYR A N 1
ATOM 680 C CA . TYR A 1 84 ? 11.543 7.337 -12.561 1.00 82.00 84 TYR A CA 1
ATOM 681 C C . TYR A 1 84 ? 11.510 7.055 -11.053 1.00 82.00 84 TYR A C 1
ATOM 683 O O . TYR A 1 84 ? 11.482 8.006 -10.268 1.00 82.00 84 TYR A O 1
ATOM 691 N N . SER A 1 85 ? 11.484 5.792 -10.620 1.00 85.44 85 SER A N 1
ATOM 692 C CA . SER A 1 85 ? 11.276 5.453 -9.210 1.00 85.44 85 SER A CA 1
ATOM 693 C C . SER A 1 85 ? 12.587 5.344 -8.434 1.00 85.44 85 SER A C 1
ATOM 695 O O . SER A 1 85 ? 13.399 4.451 -8.668 1.00 85.44 85 SER A O 1
ATOM 697 N N . ALA A 1 86 ? 12.767 6.201 -7.426 1.00 85.44 86 ALA A N 1
ATOM 698 C CA . ALA A 1 86 ? 13.882 6.072 -6.486 1.00 85.44 86 ALA A CA 1
ATOM 699 C C . ALA A 1 86 ? 13.787 4.786 -5.642 1.00 85.44 86 ALA A C 1
ATOM 701 O O . ALA A 1 86 ? 14.811 4.248 -5.229 1.00 85.44 86 ALA A O 1
ATOM 702 N N . GLU A 1 87 ? 12.575 4.265 -5.417 1.00 85.12 87 GLU A N 1
ATOM 703 C CA . GLU A 1 87 ? 12.358 3.015 -4.679 1.00 85.12 87 GLU A CA 1
ATOM 704 C C . GLU A 1 87 ? 12.900 1.797 -5.424 1.00 85.12 87 GLU A C 1
ATOM 706 O O . GLU A 1 87 ? 13.300 0.824 -4.784 1.00 85.12 87 GLU A O 1
ATOM 711 N N . PHE A 1 88 ? 12.954 1.864 -6.758 1.00 86.56 88 PHE A N 1
ATOM 712 C CA . PHE A 1 88 ? 13.515 0.802 -7.587 1.00 86.56 88 PHE A CA 1
ATOM 713 C C . PHE A 1 88 ? 15.011 0.615 -7.309 1.00 86.56 88 PHE A C 1
ATOM 715 O O . PHE A 1 88 ? 15.489 -0.506 -7.172 1.00 86.56 88 PHE A O 1
ATOM 722 N N . LEU A 1 89 ? 15.745 1.716 -7.120 1.00 84.94 89 LEU A N 1
ATOM 723 C CA . LEU A 1 89 ? 17.175 1.694 -6.784 1.00 84.94 89 LEU A CA 1
ATOM 724 C C . LEU A 1 89 ? 17.461 1.124 -5.385 1.00 84.94 89 LEU A C 1
ATOM 726 O O . LEU A 1 89 ? 18.608 0.811 -5.073 1.00 84.94 89 LEU A O 1
ATOM 730 N N . LEU A 1 90 ? 16.434 1.018 -4.539 1.00 86.62 90 LEU A N 1
ATOM 731 C CA . LEU A 1 90 ? 16.512 0.474 -3.184 1.00 86.62 90 LEU A CA 1
ATOM 732 C C . LEU A 1 90 ? 16.084 -1.000 -3.115 1.00 86.62 90 LEU A C 1
ATOM 734 O O . LEU A 1 90 ? 15.953 -1.542 -2.016 1.00 86.62 90 LEU A O 1
ATOM 738 N N . LEU A 1 91 ? 15.804 -1.640 -4.253 1.00 86.44 91 LEU A N 1
ATOM 739 C CA . LEU A 1 91 ? 15.529 -3.073 -4.312 1.00 86.44 91 LEU A CA 1
ATOM 740 C C . LEU A 1 91 ? 16.816 -3.877 -4.113 1.00 86.44 91 LEU A C 1
ATOM 742 O O . LEU A 1 91 ? 17.886 -3.506 -4.600 1.00 86.44 91 LEU A O 1
ATOM 746 N N . SER A 1 92 ? 16.714 -4.986 -3.379 1.00 86.12 92 SER A N 1
ATOM 747 C CA . SER A 1 92 ? 17.831 -5.921 -3.245 1.00 86.12 92 SER A CA 1
ATOM 748 C C . SER A 1 92 ? 18.053 -6.695 -4.550 1.00 86.12 92 SER A C 1
ATOM 750 O O . SER A 1 92 ? 17.167 -6.790 -5.398 1.00 86.12 92 SER A O 1
ATOM 752 N N . GLY A 1 93 ? 19.237 -7.294 -4.710 1.00 83.44 93 GLY A N 1
ATOM 753 C CA . GLY A 1 93 ? 19.520 -8.151 -5.867 1.00 83.44 93 GLY A CA 1
ATOM 754 C C . GLY A 1 93 ? 18.592 -9.367 -5.969 1.00 83.44 93 GLY A C 1
ATOM 755 O O . GLY A 1 93 ? 18.313 -9.809 -7.074 1.00 83.44 93 GLY A O 1
ATOM 756 N N . GLU A 1 94 ? 18.087 -9.873 -4.840 1.00 83.44 94 GLU A N 1
ATOM 757 C CA . GLU A 1 94 ? 17.090 -10.953 -4.806 1.00 83.44 94 GLU A CA 1
ATOM 758 C C . GLU A 1 94 ? 15.736 -10.456 -5.325 1.00 83.44 94 GLU A C 1
ATOM 760 O O . GLU A 1 94 ? 15.167 -11.060 -6.224 1.00 83.44 94 GLU A O 1
ATOM 765 N N . GLN A 1 95 ? 15.287 -9.287 -4.859 1.00 82.19 95 GLN A N 1
ATOM 766 C CA . GLN A 1 95 ? 14.037 -8.673 -5.314 1.00 82.19 95 GLN A CA 1
ATOM 767 C C . GLN A 1 95 ? 14.067 -8.325 -6.806 1.00 82.19 95 GLN A C 1
ATOM 769 O O . GLN A 1 95 ? 13.056 -8.433 -7.485 1.00 82.19 95 GLN A O 1
ATOM 774 N N . LEU A 1 96 ? 15.229 -7.918 -7.323 1.00 82.50 96 LEU A N 1
ATOM 775 C CA . LEU A 1 96 ? 15.427 -7.680 -8.752 1.00 82.50 96 LEU A CA 1
ATOM 776 C C . LEU A 1 96 ? 15.525 -8.969 -9.569 1.00 82.50 96 LEU A C 1
ATOM 778 O O . LEU A 1 96 ? 15.266 -8.923 -10.760 1.00 82.50 96 LEU A O 1
ATOM 782 N N . ALA A 1 97 ? 15.942 -10.087 -8.973 1.00 83.31 97 ALA A N 1
ATOM 783 C CA . ALA A 1 97 ? 15.974 -11.373 -9.667 1.00 83.31 97 ALA A CA 1
ATOM 784 C C . ALA A 1 97 ? 14.569 -11.966 -9.834 1.00 83.31 97 ALA A C 1
ATOM 786 O O . ALA A 1 97 ? 14.347 -12.748 -10.758 1.00 83.31 97 A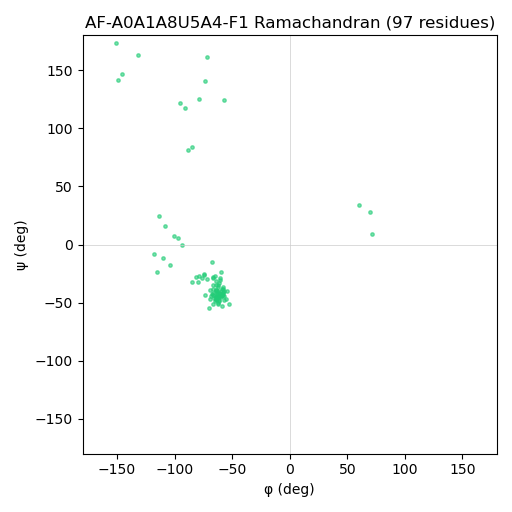LA A O 1
ATOM 787 N N . ASP A 1 98 ? 13.650 -11.594 -8.942 1.00 77.19 98 ASP A N 1
ATOM 788 C CA . ASP A 1 98 ? 12.253 -12.001 -9.016 1.00 77.19 98 ASP A CA 1
ATOM 789 C C . ASP A 1 98 ? 11.454 -11.191 -10.047 1.00 77.19 98 ASP A C 1
ATOM 791 O O . ASP A 1 98 ? 10.488 -11.737 -10.570 1.00 77.19 98 ASP A O 1
ATOM 795 N N . ILE A 1 99 ? 11.846 -9.939 -10.342 1.00 75.50 99 ILE A N 1
ATOM 796 C CA . ILE A 1 99 ? 11.248 -9.040 -11.358 1.00 75.50 99 ILE A CA 1
ATOM 797 C C . ILE A 1 99 ? 11.805 -9.360 -12.752 1.00 75.50 99 ILE A C 1
ATOM 799 O O . ILE A 1 99 ? 10.992 -9.642 -13.659 1.00 75.50 99 ILE A O 1
#

Solvent-accessible surface area (backbone atoms only — not comparable to full-atom values): 5800 Å² total; per-residue (Å²): 111,67,68,59,50,24,73,76,68,76,54,81,85,85,41,92,90,45,29,66,68,49,30,57,48,21,59,76,72,64,40,59,75,55,30,53,54,29,52,54,49,52,68,74,66,64,42,84,90,47,24,66,63,49,24,54,49,19,58,76,71,66,38,60,72,58,20,53,52,24,48,54,50,45,62,77,41,36,72,62,35,67,74,71,39,72,67,57,78,70,52,51,74,67,62,57,69,74,104

Foldseek 3Di:
DQVVVCVVPVDDDQDPVCLLVQLVVCVVVVVVVSVVVSVVCLVVPQDLACLLVQLVSCVVVVVVVSNVVSVVRCVVCVVVSVVPPPVVVVDDPVRVVVD

Organism: Nothobranchius furzeri (NCBI:txid105023)

pLDDT: mean 89.84, std 4.48, range [68.94, 94.81]

Nearest PDB structures (foldseek):
  8h37-assembly1_P  TM=8.467E-01  e=6.847E-04  Homo sapiens
  8h37-assembly1_N  TM=8.429E-01  e=9.238E-04  Homo sapiens
  8h37-assembly1_A  TM=8.457E-01  e=1.174E-03  Homo sapiens
  8dwv-assembly1_E  TM=7.213E-01  e=1.542E-02  Homo sapiens
  4j8z-assembly1_A  TM=7.108E-01  e=2.081E-02  Homo sapiens

Sequence (99 aa):
QLILDYAYTGSVTVTEDNVMELFEGAELFGIQDIVQSCYSLLLQKLCSRNCISIWKLAEQYNYTELRDKAFLYMLYHFEDIAGYSAEFLLLSGEQLADI

Secondary structure (DSSP, 8-state):
-HHHHHHHHS-----TTTHHHHHHHHHHHT-HHHHHHHHHHHHHT--TTTHHHHHHHHHHTT-HHHHHHHHHHHHHTHHHHHHH-TTGGG--HHHHHH-

Mean predicted aligned error: 4.26 Å